Protein AF-A0A7Y3KXL2-F1 (afdb_monomer_lite)

Structure (mmCIF, N/CA/C/O backbone):
data_AF-A0A7Y3KXL2-F1
#
_entry.id   AF-A0A7Y3KXL2-F1
#
loop_
_atom_site.group_PDB
_atom_site.id
_atom_site.type_symbol
_atom_site.label_atom_id
_atom_site.label_alt_id
_atom_site.label_comp_id
_atom_site.label_asym_id
_atom_site.label_entity_id
_atom_site.label_seq_id
_atom_site.pdbx_PDB_ins_code
_atom_site.Cartn_x
_atom_site.Cartn_y
_atom_site.Cartn_z
_atom_site.occupancy
_atom_site.B_iso_or_equiv
_atom_site.auth_seq_id
_atom_site.auth_comp_id
_atom_site.auth_asym_id
_atom_site.auth_atom_id
_atom_site.pdbx_PDB_model_num
ATOM 1 N N . MET A 1 1 ? -47.272 38.836 -12.367 1.00 42.97 1 MET A N 1
ATOM 2 C CA . MET A 1 1 ? -46.561 37.916 -13.285 1.00 42.97 1 MET A CA 1
ATOM 3 C C . MET A 1 1 ? -45.095 37.948 -12.868 1.00 42.97 1 MET A C 1
ATOM 5 O O . MET A 1 1 ? -44.573 39.043 -12.809 1.00 42.97 1 MET A O 1
ATOM 9 N N . SER A 1 2 ? -44.386 36.909 -12.439 1.00 51.69 2 SER A N 1
ATOM 10 C CA . SER A 1 2 ? -44.614 35.469 -12.278 1.00 51.69 2 SER A CA 1
ATOM 11 C C . SER A 1 2 ? -43.638 34.997 -11.189 1.00 51.69 2 SER A C 1
ATOM 13 O O . SER A 1 2 ? -42.451 35.307 -11.236 1.00 51.69 2 SER A O 1
ATOM 15 N N . ARG A 1 3 ? -44.169 34.296 -10.185 1.00 47.59 3 ARG A N 1
ATOM 16 C CA . ARG A 1 3 ? -43.458 33.750 -9.025 1.00 47.59 3 ARG A CA 1
ATOM 17 C C . ARG A 1 3 ? -42.605 32.568 -9.506 1.00 47.59 3 ARG A C 1
ATOM 19 O O . ARG A 1 3 ? -43.159 31.627 -10.061 1.00 47.59 3 ARG A O 1
ATOM 26 N N . VAL A 1 4 ? -41.283 32.639 -9.352 1.00 62.88 4 VAL A N 1
ATOM 27 C CA . VAL A 1 4 ? -40.374 31.537 -9.705 1.00 62.88 4 VAL A CA 1
ATOM 28 C C . VAL A 1 4 ? -40.428 30.510 -8.576 1.00 62.88 4 VAL A C 1
ATOM 30 O O . VAL A 1 4 ? -39.970 30.771 -7.465 1.00 62.88 4 VAL A O 1
ATOM 33 N N . GLU A 1 5 ? -41.068 29.375 -8.843 1.00 55.69 5 GLU A N 1
ATOM 34 C CA . GLU A 1 5 ? -41.172 28.256 -7.911 1.00 55.69 5 GLU A CA 1
ATOM 35 C C . GLU A 1 5 ? -39.845 27.494 -7.847 1.00 55.69 5 GLU A C 1
ATOM 37 O O . GLU A 1 5 ? -39.374 26.933 -8.836 1.00 55.69 5 GLU A O 1
ATOM 42 N N . PHE A 1 6 ? -39.249 27.455 -6.655 1.00 54.66 6 PHE A N 1
ATOM 43 C CA . PHE A 1 6 ? -38.185 26.518 -6.319 1.00 54.66 6 PHE A CA 1
ATOM 44 C C . PHE A 1 6 ? -38.754 25.095 -6.351 1.00 54.66 6 PHE A C 1
ATOM 46 O O . PHE A 1 6 ? -39.390 24.643 -5.396 1.00 54.66 6 PHE A O 1
ATOM 53 N N . THR A 1 7 ? -38.512 24.364 -7.436 1.00 59.19 7 THR A N 1
ATOM 54 C CA . THR A 1 7 ? -38.794 22.930 -7.492 1.00 59.19 7 THR A CA 1
ATOM 55 C C . THR A 1 7 ? -37.885 22.209 -6.504 1.00 59.19 7 THR A C 1
ATOM 57 O O . THR A 1 7 ? -36.676 22.080 -6.702 1.00 59.19 7 THR A O 1
ATOM 60 N N . SER A 1 8 ? -38.483 21.757 -5.406 1.00 56.06 8 SER A N 1
ATOM 61 C CA . SER A 1 8 ? -37.817 20.977 -4.377 1.00 56.06 8 SER A CA 1
ATOM 62 C C . SER A 1 8 ? -37.360 19.632 -4.938 1.00 56.06 8 SER A C 1
ATOM 64 O O . SER A 1 8 ? -38.193 18.788 -5.271 1.00 56.06 8 SER A O 1
ATOM 66 N N . VAL A 1 9 ? -36.051 19.389 -4.954 1.00 59.53 9 VAL A N 1
ATOM 67 C CA . VAL A 1 9 ? -35.468 18.046 -5.097 1.00 59.53 9 VAL A CA 1
ATOM 68 C C . VAL A 1 9 ? -35.680 17.303 -3.775 1.00 59.53 9 VAL A C 1
ATOM 70 O O . VAL A 1 9 ? -34.797 17.158 -2.933 1.00 59.53 9 VAL A O 1
ATOM 73 N N . ARG A 1 10 ? -36.930 16.908 -3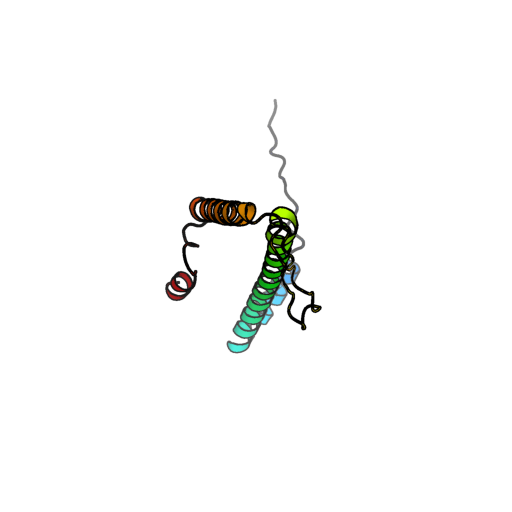.533 1.00 66.19 10 ARG A N 1
ATOM 74 C CA . ARG A 1 10 ? -37.322 16.044 -2.423 1.00 66.19 10 ARG A CA 1
ATOM 75 C C . ARG A 1 10 ? -37.528 14.644 -2.965 1.00 66.19 10 ARG A C 1
ATOM 77 O O . ARG A 1 10 ? -38.493 14.389 -3.673 1.00 66.19 10 ARG A O 1
ATOM 84 N N . GLY A 1 11 ? -36.669 13.729 -2.536 1.00 61.94 11 GLY A N 1
ATOM 85 C CA . GLY A 1 11 ? -37.024 12.318 -2.505 1.00 61.94 11 GLY A CA 1
ATOM 86 C C . GLY A 1 11 ? -35.892 11.400 -2.900 1.00 61.94 11 GLY A C 1
ATOM 87 O O . GLY A 1 11 ? -35.911 10.899 -4.007 1.00 61.94 11 GLY A O 1
ATOM 88 N N . TRP A 1 12 ? -34.956 11.119 -1.987 1.00 56.16 12 TRP A N 1
ATOM 89 C CA . TRP A 1 12 ? -34.102 9.927 -2.116 1.00 56.16 12 TRP A CA 1
ATOM 90 C C . TRP A 1 12 ? -33.513 9.412 -0.787 1.00 56.16 12 TRP A C 1
ATOM 92 O O . TRP A 1 12 ? -32.413 8.879 -0.751 1.00 56.16 12 TRP A O 1
ATOM 102 N N . SER A 1 13 ? -34.219 9.546 0.345 1.00 58.91 13 SER A N 1
ATOM 103 C CA . SER A 1 13 ? -33.684 9.070 1.642 1.00 58.91 13 SER A CA 1
ATOM 104 C C . SER A 1 13 ? -34.689 8.373 2.565 1.00 58.91 13 SER A C 1
ATOM 106 O O . SER A 1 13 ? -34.427 8.178 3.749 1.00 58.91 13 SER A O 1
ATOM 108 N N . ALA A 1 14 ? -35.839 7.929 2.048 1.00 56.72 14 ALA A N 1
ATOM 109 C CA . ALA A 1 14 ? -36.869 7.302 2.885 1.00 56.72 14 ALA A CA 1
ATOM 110 C C . ALA A 1 14 ? -36.696 5.780 3.098 1.00 56.72 14 ALA A C 1
ATOM 112 O O . ALA A 1 14 ? -37.421 5.196 3.906 1.00 56.72 14 ALA A O 1
ATOM 113 N N . ARG A 1 15 ? -35.751 5.112 2.414 1.00 56.81 15 ARG A N 1
ATOM 114 C CA . ARG A 1 15 ? -35.603 3.640 2.485 1.00 56.81 15 ARG A CA 1
ATOM 115 C C . ARG A 1 15 ? -34.516 3.157 3.459 1.00 56.81 15 ARG A C 1
ATOM 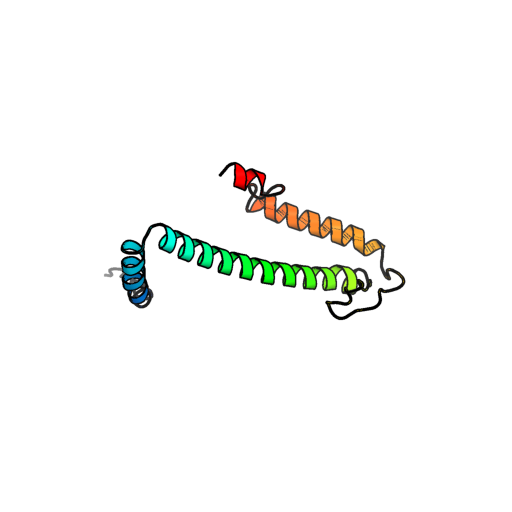117 O O . ARG A 1 15 ? -34.618 2.048 3.970 1.00 56.81 15 ARG A O 1
ATOM 124 N N . THR A 1 16 ? -33.536 3.991 3.799 1.00 58.12 16 THR A N 1
ATOM 125 C CA . THR A 1 16 ? -32.391 3.614 4.654 1.00 58.12 16 THR A CA 1
ATOM 126 C C . THR A 1 16 ? -32.675 3.680 6.161 1.00 58.12 16 THR A C 1
ATOM 128 O O . THR A 1 16 ? -32.013 3.004 6.945 1.00 58.12 16 THR A O 1
ATOM 131 N N . ARG A 1 17 ? -33.718 4.403 6.596 1.00 55.44 17 ARG A N 1
ATOM 132 C CA . ARG A 1 17 ? -34.000 4.625 8.030 1.00 55.44 17 ARG A CA 1
ATOM 133 C C . ARG A 1 17 ? -34.600 3.435 8.793 1.00 55.44 17 ARG A C 1
ATOM 135 O O . ARG A 1 17 ? -34.598 3.457 10.019 1.00 55.44 17 ARG A O 1
ATOM 142 N N . ARG A 1 18 ? -35.112 2.385 8.132 1.00 51.81 18 ARG A N 1
ATOM 143 C CA . ARG A 1 18 ? -35.790 1.272 8.844 1.00 51.81 18 ARG A CA 1
ATOM 144 C C . ARG A 1 18 ? -34.830 0.236 9.435 1.00 51.81 18 ARG A C 1
ATOM 146 O O . ARG A 1 18 ? -35.149 -0.367 10.454 1.00 51.81 18 ARG A O 1
ATOM 153 N N . ILE A 1 19 ? -33.651 0.066 8.840 1.00 54.81 19 ILE A N 1
ATOM 154 C CA . ILE A 1 19 ? -32.633 -0.880 9.328 1.00 54.81 19 ILE A CA 1
ATOM 155 C C . ILE A 1 19 ? -31.856 -0.270 10.508 1.00 54.81 19 ILE A C 1
ATOM 157 O O . ILE A 1 19 ? -31.589 -0.949 11.500 1.00 54.81 19 ILE A O 1
ATOM 161 N N . GLN A 1 20 ? -31.596 1.041 10.463 1.00 56.75 20 GLN A N 1
ATOM 162 C CA . GLN A 1 20 ? -30.821 1.751 11.487 1.00 56.75 20 GLN A CA 1
ATOM 163 C C . GLN A 1 20 ? -31.502 1.775 12.870 1.00 56.75 20 GLN A C 1
ATOM 165 O O . GLN A 1 20 ? -30.827 1.679 13.892 1.00 56.75 20 GLN A O 1
ATOM 170 N N . VAL A 1 21 ? -32.838 1.835 12.931 1.00 55.03 21 VAL A N 1
ATOM 171 C CA . VAL A 1 21 ? -33.573 1.998 14.205 1.00 55.03 21 VAL A CA 1
ATOM 172 C C . VAL A 1 21 ? -33.744 0.679 14.982 1.00 55.03 21 VAL A C 1
ATOM 174 O O . VAL A 1 21 ? -33.953 0.709 16.198 1.00 55.03 21 VAL A O 1
ATOM 177 N N . ARG A 1 22 ? -33.622 -0.484 14.319 1.00 54.19 22 ARG A N 1
ATOM 178 C CA . ARG A 1 22 ? -33.582 -1.789 15.006 1.00 54.19 22 ARG A CA 1
ATOM 179 C C . ARG A 1 22 ? -32.180 -2.092 15.533 1.00 54.19 22 ARG A C 1
ATOM 181 O O . ARG A 1 22 ? -32.062 -2.394 16.712 1.00 54.19 22 ARG A O 1
ATOM 188 N N . LEU A 1 23 ? -31.127 -1.921 14.733 1.00 57.66 23 LEU A N 1
ATOM 189 C CA . LEU A 1 23 ? -29.748 -2.212 15.162 1.00 57.66 23 LEU A CA 1
ATOM 190 C C . LEU A 1 23 ? -29.266 -1.317 16.318 1.00 57.66 23 LEU A C 1
ATOM 192 O O . LEU A 1 23 ? -28.636 -1.813 17.249 1.00 57.66 23 LEU A O 1
ATOM 196 N N . GLY A 1 24 ? -29.632 -0.028 16.322 1.00 55.19 24 GLY A N 1
ATOM 197 C CA . GLY A 1 24 ? -29.252 0.896 17.398 1.00 55.19 24 GLY A CA 1
ATOM 198 C C . GLY A 1 24 ? -29.808 0.517 18.778 1.00 55.19 24 GLY A C 1
ATOM 199 O O . GLY A 1 24 ? -29.130 0.715 19.782 1.00 55.19 24 GLY A O 1
ATOM 200 N N . ARG A 1 25 ? -31.002 -0.096 18.833 1.00 54.22 25 ARG A N 1
ATOM 201 C CA . ARG A 1 25 ? -31.623 -0.546 20.093 1.00 54.22 25 ARG A CA 1
ATOM 202 C C . ARG A 1 25 ? -31.005 -1.833 20.646 1.00 54.22 25 ARG A C 1
ATOM 204 O O . ARG A 1 25 ? -30.879 -1.954 21.859 1.00 54.22 25 ARG A O 1
ATOM 211 N N . TRP A 1 26 ? -30.574 -2.753 19.780 1.00 53.78 26 TRP A N 1
ATOM 212 C CA . TRP A 1 26 ? -29.864 -3.970 20.203 1.00 53.78 26 TRP A CA 1
ATOM 213 C C . TRP A 1 26 ? -28.459 -3.666 20.727 1.00 53.78 26 TRP A C 1
ATOM 215 O O . TRP A 1 26 ? -28.014 -4.299 21.680 1.00 53.78 26 TRP A O 1
ATOM 225 N N . LEU A 1 27 ? -27.786 -2.656 20.168 1.00 54.84 27 LEU A N 1
ATOM 226 C CA . LEU A 1 27 ? -26.489 -2.216 20.675 1.00 54.84 27 LEU A CA 1
ATOM 227 C C . LEU A 1 27 ? -26.611 -1.596 22.068 1.00 54.84 27 LEU A C 1
ATOM 229 O O . LEU A 1 27 ? -25.786 -1.904 22.914 1.00 54.84 27 LEU A O 1
ATOM 233 N N . THR A 1 28 ? -27.630 -0.784 22.366 1.00 56.94 28 THR A N 1
ATOM 234 C CA . THR A 1 28 ? -27.750 -0.121 23.682 1.00 56.94 28 THR A CA 1
ATOM 235 C C . THR A 1 28 ? -27.949 -1.073 24.863 1.00 56.94 28 THR A C 1
ATOM 237 O O . THR A 1 28 ? -27.462 -0.759 25.947 1.00 56.94 28 THR A O 1
ATOM 240 N N . THR A 1 29 ? -28.594 -2.224 24.652 1.00 58.03 29 THR A N 1
ATOM 241 C CA . THR A 1 29 ? -28.880 -3.229 25.696 1.00 58.03 29 THR A CA 1
ATOM 242 C C . THR A 1 29 ? -27.748 -4.248 25.873 1.00 58.03 29 THR A C 1
ATOM 244 O O . THR A 1 29 ? -27.716 -4.970 26.865 1.00 58.03 29 THR A O 1
ATOM 247 N N . ALA A 1 30 ? -26.810 -4.307 24.928 1.00 57.94 30 ALA A N 1
ATOM 248 C CA . ALA A 1 30 ? -25.688 -5.231 24.963 1.00 57.94 30 ALA A CA 1
ATOM 249 C C . ALA A 1 30 ? -24.635 -4.788 25.997 1.00 57.94 30 ALA A C 1
ATOM 251 O O . ALA A 1 30 ? -24.336 -3.593 26.130 1.00 57.94 30 ALA A O 1
ATOM 252 N N . THR A 1 31 ? -24.064 -5.752 26.724 1.00 71.75 31 THR A N 1
ATOM 253 C CA . THR A 1 31 ? -22.966 -5.525 27.675 1.00 71.75 31 THR A CA 1
ATOM 254 C C . THR A 1 31 ? -21.794 -4.824 26.985 1.00 71.75 31 THR A C 1
ATOM 256 O O . THR A 1 31 ? -21.595 -4.961 25.777 1.00 71.75 31 THR A O 1
ATOM 259 N N . TYR A 1 32 ? -21.015 -4.050 27.750 1.00 73.50 32 TYR A N 1
ATOM 260 C CA . TYR A 1 32 ? -19.898 -3.236 27.248 1.00 73.50 32 TYR A CA 1
ATOM 261 C C . TYR A 1 32 ? -19.025 -4.004 26.24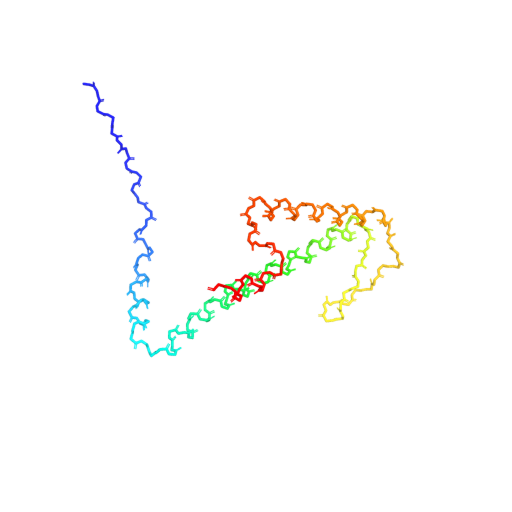0 1.00 73.50 32 TYR A C 1
ATOM 263 O O . TYR A 1 32 ? -18.807 -3.538 25.126 1.00 73.50 32 TYR A O 1
ATOM 271 N N . THR A 1 33 ? -18.656 -5.243 26.569 1.00 78.62 33 THR A N 1
ATOM 272 C CA . THR A 1 33 ? -17.856 -6.147 25.728 1.00 78.62 33 THR A CA 1
ATOM 273 C C . THR A 1 33 ? -18.464 -6.417 24.349 1.00 78.62 33 THR A C 1
ATOM 275 O O . THR A 1 33 ? -17.754 -6.433 23.347 1.00 78.62 33 THR A O 1
ATOM 278 N N . GLN A 1 34 ? -19.781 -6.596 24.265 1.00 81.31 34 GLN A N 1
ATOM 279 C CA . GLN A 1 34 ? -20.462 -6.962 23.025 1.00 81.31 34 GLN A CA 1
ATOM 280 C C . GLN A 1 34 ? -20.538 -5.777 22.045 1.00 81.31 34 GLN A C 1
ATOM 282 O O . GLN A 1 34 ? -20.444 -5.974 20.835 1.00 81.31 34 GLN A O 1
ATOM 287 N N . LYS A 1 35 ? -20.615 -4.536 22.551 1.00 79.94 35 LYS A N 1
ATOM 288 C CA . LYS A 1 35 ? -20.521 -3.316 21.725 1.00 79.94 35 LYS A CA 1
ATOM 289 C C . LYS A 1 35 ? -19.146 -3.187 21.064 1.00 79.94 35 LYS A C 1
ATOM 291 O O . LYS A 1 35 ? -19.071 -2.976 19.855 1.00 79.94 35 LYS A O 1
ATOM 296 N N . TRP A 1 36 ? -18.075 -3.353 21.843 1.00 87.44 36 TRP A N 1
ATOM 297 C CA . TRP A 1 36 ? -16.699 -3.272 21.337 1.00 87.44 36 TRP A CA 1
ATOM 298 C C . TRP A 1 36 ? -16.371 -4.401 20.365 1.00 87.44 36 TRP A C 1
ATOM 300 O O . TRP A 1 36 ? -15.714 -4.159 19.356 1.00 87.44 36 TRP A O 1
ATOM 310 N N . LEU A 1 37 ? -16.891 -5.607 20.610 1.00 88.56 37 LEU A N 1
ATOM 311 C CA . LEU A 1 37 ? -16.708 -6.745 19.712 1.00 88.56 37 LEU A CA 1
ATOM 312 C C . LEU A 1 37 ? -17.345 -6.503 18.337 1.00 88.56 37 LEU A C 1
ATOM 314 O O . LEU A 1 37 ? -16.717 -6.764 17.311 1.00 88.56 37 LEU A O 1
ATOM 318 N N . VAL A 1 38 ? -18.563 -5.956 18.296 1.00 88.00 38 VAL A N 1
ATOM 319 C CA . VAL A 1 38 ? -19.226 -5.621 17.026 1.00 88.00 38 VAL A CA 1
ATOM 320 C C . VAL A 1 38 ? -18.475 -4.504 16.300 1.00 88.00 38 VAL A C 1
ATOM 322 O O . VAL A 1 38 ? -18.235 -4.618 15.100 1.00 88.00 38 VAL A O 1
ATOM 325 N N . LEU A 1 39 ? -18.056 -3.456 17.016 1.00 88.44 39 LEU A N 1
ATOM 326 C CA . LEU A 1 39 ? -17.323 -2.339 16.420 1.00 88.44 39 LEU A CA 1
ATOM 327 C C . LEU A 1 39 ? -15.970 -2.786 15.845 1.00 88.44 39 LEU A C 1
ATOM 329 O O . LEU A 1 39 ? -15.675 -2.496 14.688 1.00 88.44 39 LEU A O 1
ATOM 333 N N . GLY A 1 40 ? -15.191 -3.551 16.613 1.00 91.62 40 GLY A N 1
ATOM 334 C CA . GLY A 1 40 ? -13.915 -4.106 16.162 1.00 91.62 40 GLY A CA 1
ATOM 335 C C . GLY A 1 40 ? -14.075 -5.036 14.959 1.00 91.62 40 GLY A C 1
ATOM 336 O O . GLY A 1 40 ? -13.298 -4.947 14.013 1.00 91.62 40 GLY A O 1
ATOM 337 N N . SER A 1 41 ? -15.130 -5.859 14.937 1.00 93.31 41 SER A N 1
ATOM 338 C CA . SER A 1 41 ? -15.424 -6.731 13.790 1.00 93.31 41 SER A CA 1
ATOM 339 C C . SER A 1 41 ? -15.702 -5.927 12.517 1.00 93.31 41 SER A C 1
ATOM 341 O O . SER A 1 41 ? -15.178 -6.251 11.454 1.00 93.31 41 SER A O 1
ATOM 343 N N . VAL A 1 42 ? -16.492 -4.853 12.615 1.00 94.12 42 VAL A N 1
ATOM 344 C CA . VAL A 1 42 ? -16.795 -3.984 11.466 1.00 94.12 42 VAL A CA 1
ATOM 345 C C . VAL A 1 42 ? -15.535 -3.282 10.961 1.00 94.12 42 VAL A C 1
ATOM 347 O O . VAL A 1 42 ? -15.280 -3.292 9.757 1.00 94.12 42 VAL A O 1
ATOM 350 N N . ILE A 1 43 ? -14.727 -2.719 11.864 1.00 94.56 43 ILE A N 1
ATOM 351 C CA . ILE A 1 43 ? -13.463 -2.058 11.507 1.00 94.56 43 ILE A CA 1
ATOM 352 C C . ILE A 1 43 ? -12.518 -3.055 10.827 1.00 94.56 43 ILE A C 1
ATOM 354 O O . ILE A 1 43 ? -11.973 -2.751 9.768 1.00 94.56 43 ILE A O 1
ATOM 358 N N . GLY A 1 44 ? -12.378 -4.261 11.386 1.00 95.56 44 GLY A N 1
ATOM 359 C CA . GLY A 1 44 ? -11.534 -5.317 10.831 1.00 95.56 44 GLY A CA 1
ATOM 360 C C . GLY A 1 44 ? -11.960 -5.748 9.428 1.00 95.56 44 GLY A C 1
ATOM 361 O O . GLY A 1 44 ? -11.107 -5.903 8.558 1.00 95.56 44 GLY A O 1
ATOM 362 N N . ILE A 1 45 ? -13.265 -5.876 9.167 1.00 96.62 45 ILE A N 1
ATOM 363 C CA . ILE A 1 45 ? -13.773 -6.206 7.826 1.00 96.62 45 ILE A CA 1
ATOM 364 C C . ILE A 1 45 ? -13.414 -5.105 6.822 1.00 96.62 45 ILE A C 1
ATOM 366 O O . ILE A 1 45 ? -12.925 -5.406 5.734 1.00 96.62 45 ILE A O 1
ATOM 370 N N . ILE A 1 46 ? -13.628 -3.836 7.176 1.00 96.62 46 ILE A N 1
ATOM 371 C CA . ILE A 1 46 ? -13.339 -2.709 6.278 1.00 96.62 46 ILE A CA 1
ATOM 372 C C . ILE A 1 46 ? -11.832 -2.607 6.011 1.00 96.62 46 ILE A C 1
ATOM 374 O O . ILE A 1 46 ? -11.421 -2.506 4.854 1.00 96.62 46 ILE A O 1
ATOM 378 N N . ALA A 1 47 ? -11.009 -2.689 7.059 1.00 95.44 47 ALA A N 1
ATOM 379 C CA . ALA A 1 47 ? -9.555 -2.656 6.941 1.00 95.44 47 ALA A CA 1
ATOM 380 C C . ALA A 1 47 ? -9.019 -3.846 6.128 1.00 95.44 47 ALA A C 1
ATOM 382 O O . ALA A 1 47 ? -8.169 -3.664 5.260 1.00 95.44 47 ALA A O 1
ATOM 383 N N . GLY A 1 48 ? -9.557 -5.049 6.350 1.00 96.44 48 GLY A N 1
ATOM 384 C CA . GLY A 1 48 ? -9.183 -6.253 5.610 1.00 96.44 48 GLY A CA 1
ATOM 385 C C . GLY A 1 48 ? -9.515 -6.158 4.121 1.00 96.44 48 GLY A C 1
ATOM 386 O O . GLY A 1 48 ? -8.671 -6.467 3.284 1.00 96.44 48 GLY A O 1
ATOM 387 N N . LEU A 1 49 ? -10.705 -5.661 3.769 1.00 97.62 49 LEU A N 1
ATOM 388 C CA . LEU A 1 49 ? -11.063 -5.413 2.368 1.00 97.62 49 LEU A CA 1
ATOM 389 C C . LEU A 1 49 ? -10.154 -4.356 1.729 1.00 97.62 49 LEU A C 1
ATOM 391 O O . LEU A 1 49 ? -9.705 -4.543 0.597 1.00 97.62 49 LEU A O 1
ATOM 395 N N . GLY A 1 50 ? -9.837 -3.284 2.461 1.00 96.50 50 GLY A N 1
ATOM 396 C CA . GLY A 1 50 ? -8.874 -2.276 2.018 1.00 96.50 50 GLY A CA 1
ATOM 397 C C . GLY A 1 50 ? -7.493 -2.874 1.743 1.00 96.50 50 GLY A C 1
ATOM 398 O O . GLY A 1 50 ? -6.906 -2.605 0.696 1.00 96.50 50 GLY A O 1
ATOM 399 N N . ALA A 1 51 ? -7.013 -3.747 2.629 1.00 95.44 51 ALA A N 1
ATOM 400 C CA . ALA A 1 51 ? -5.732 -4.428 2.471 1.00 95.44 51 ALA A CA 1
ATOM 401 C C . ALA A 1 51 ? -5.696 -5.337 1.230 1.00 95.44 51 ALA A C 1
ATOM 403 O O . ALA A 1 51 ? -4.702 -5.328 0.508 1.00 95.44 51 ALA A O 1
ATOM 404 N N . ILE A 1 52 ? -6.777 -6.072 0.939 1.00 96.19 52 ILE A N 1
ATOM 405 C CA . ILE A 1 52 ? -6.870 -6.928 -0.259 1.00 96.19 52 ILE A CA 1
ATOM 406 C C . ILE A 1 52 ? -6.781 -6.087 -1.535 1.00 96.19 52 ILE A C 1
ATOM 408 O O . ILE A 1 52 ? -5.989 -6.389 -2.426 1.00 96.19 52 ILE A O 1
ATOM 412 N N . VAL A 1 53 ? -7.568 -5.011 -1.621 1.00 96.88 53 VAL A N 1
ATOM 413 C CA . VAL A 1 53 ? -7.555 -4.120 -2.793 1.00 96.88 53 VAL A CA 1
ATOM 414 C C . VAL A 1 53 ? -6.180 -3.473 -2.966 1.00 96.88 53 VAL A C 1
ATOM 416 O O . VAL A 1 53 ? -5.669 -3.389 -4.085 1.00 96.88 53 VAL A O 1
ATOM 419 N N . PHE A 1 54 ? -5.560 -3.047 -1.865 1.00 93.25 54 PHE A N 1
ATOM 420 C CA . PHE A 1 54 ? -4.220 -2.471 -1.878 1.00 93.25 54 PHE A CA 1
ATOM 421 C C . PHE A 1 54 ? -3.176 -3.475 -2.377 1.00 93.25 54 PHE A C 1
ATOM 423 O O . PHE A 1 54 ? -2.390 -3.150 -3.266 1.00 93.25 54 PHE A O 1
ATOM 430 N N . TYR A 1 55 ? -3.216 -4.710 -1.876 1.00 93.88 55 TYR A N 1
ATOM 431 C CA . TYR A 1 55 ? -2.321 -5.780 -2.307 1.00 93.88 55 TYR A CA 1
ATOM 432 C C . TYR A 1 55 ? -2.464 -6.089 -3.805 1.00 93.88 55 TYR A C 1
ATOM 434 O O . TYR A 1 55 ? -1.464 -6.127 -4.522 1.00 93.88 55 TYR A O 1
ATOM 442 N N . GLU A 1 56 ? -3.690 -6.229 -4.314 1.00 93.88 56 GLU A N 1
ATOM 443 C CA . GLU A 1 56 ? -3.907 -6.465 -5.749 1.00 93.88 56 GLU A CA 1
ATOM 444 C C . GLU A 1 56 ? -3.431 -5.287 -6.607 1.00 93.88 56 GLU A C 1
ATOM 446 O O . GLU A 1 56 ? -2.822 -5.478 -7.661 1.00 93.88 56 GLU A O 1
ATOM 451 N N . THR A 1 57 ? -3.631 -4.056 -6.134 1.00 93.06 57 THR A N 1
ATOM 452 C CA . THR A 1 57 ? -3.132 -2.859 -6.823 1.00 93.06 57 THR A CA 1
ATOM 453 C C . THR A 1 57 ? -1.607 -2.856 -6.892 1.00 93.06 57 THR A C 1
ATOM 455 O O . THR A 1 57 ? -1.050 -2.582 -7.957 1.00 93.06 57 THR A O 1
ATOM 458 N N . LEU A 1 58 ? -0.922 -3.219 -5.800 1.00 91.19 58 LEU A N 1
ATOM 459 C CA . LEU A 1 58 ? 0.534 -3.376 -5.790 1.00 91.19 58 LEU A CA 1
ATOM 460 C C . LEU A 1 58 ? 0.980 -4.447 -6.782 1.00 91.19 58 LEU A C 1
ATOM 462 O O . LEU A 1 58 ? 1.892 -4.206 -7.569 1.00 91.19 58 LEU A O 1
ATOM 466 N N . ARG A 1 59 ? 0.306 -5.598 -6.808 1.00 89.94 59 ARG A N 1
ATOM 467 C CA . ARG A 1 59 ? 0.623 -6.696 -7.726 1.00 89.94 59 ARG A CA 1
ATOM 468 C C . ARG A 1 59 ? 0.503 -6.273 -9.192 1.00 89.94 59 ARG A C 1
ATOM 470 O O . ARG A 1 59 ? 1.400 -6.551 -9.993 1.00 89.94 59 ARG A O 1
ATOM 477 N N . ILE A 1 60 ? -0.571 -5.564 -9.543 1.00 88.94 60 ILE A N 1
ATOM 478 C CA . ILE A 1 60 ? -0.780 -5.020 -10.893 1.00 88.94 60 ILE A CA 1
ATOM 479 C C . ILE A 1 60 ? 0.278 -3.961 -11.214 1.00 88.94 60 ILE A C 1
ATOM 481 O O . ILE A 1 60 ? 0.861 -3.990 -12.299 1.00 88.94 60 ILE A O 1
ATOM 485 N N . ALA A 1 61 ? 0.570 -3.059 -10.276 1.00 88.56 61 ALA A N 1
ATOM 486 C CA . ALA A 1 61 ? 1.602 -2.045 -10.441 1.00 88.56 61 ALA A CA 1
ATOM 487 C C . AL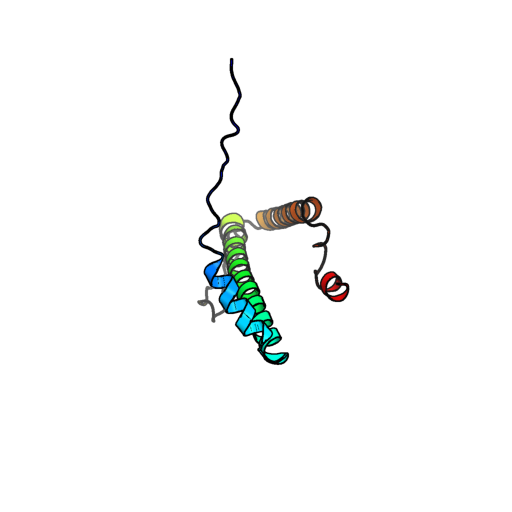A A 1 61 ? 2.969 -2.690 -10.709 1.00 88.56 61 ALA A C 1
ATOM 489 O O . ALA A 1 61 ? 3.620 -2.352 -11.694 1.00 88.56 61 ALA A O 1
ATOM 490 N N . THR A 1 62 ? 3.379 -3.678 -9.910 1.00 86.56 62 THR A N 1
ATOM 491 C CA . THR A 1 62 ? 4.631 -4.418 -10.113 1.00 86.56 62 THR A CA 1
ATOM 492 C C . THR A 1 62 ? 4.677 -5.073 -11.491 1.00 86.56 62 THR A C 1
ATOM 494 O O . THR A 1 62 ? 5.695 -4.975 -12.175 1.00 86.56 62 THR A O 1
ATOM 497 N N . TYR A 1 63 ? 3.583 -5.686 -11.945 1.00 85.25 63 TYR A N 1
ATOM 498 C CA . TYR A 1 63 ? 3.509 -6.263 -13.287 1.00 85.25 63 TYR A CA 1
ATOM 499 C C . TYR A 1 63 ? 3.690 -5.203 -14.387 1.00 85.25 63 TYR A C 1
ATOM 501 O O . TYR A 1 63 ? 4.524 -5.362 -15.279 1.00 85.25 63 TYR A O 1
ATOM 509 N N . VAL A 1 64 ? 2.952 -4.095 -14.321 1.00 85.00 64 VAL A N 1
ATOM 510 C CA . VAL A 1 64 ? 3.032 -3.024 -15.327 1.00 85.00 64 VAL A CA 1
ATOM 511 C C . VAL A 1 64 ? 4.430 -2.399 -15.339 1.00 85.00 64 VAL A C 1
ATOM 513 O O . VAL A 1 64 ? 5.055 -2.258 -16.390 1.00 85.00 64 VAL A O 1
ATOM 516 N N . PHE A 1 65 ? 4.964 -2.070 -14.171 1.00 85.62 65 PHE A N 1
ATOM 517 C CA . PHE A 1 65 ? 6.239 -1.379 -14.050 1.00 85.62 65 PHE A CA 1
ATOM 518 C C . PHE A 1 65 ? 7.443 -2.279 -14.341 1.00 85.62 65 PHE A C 1
ATOM 520 O O . PHE A 1 65 ? 8.304 -1.920 -15.144 1.00 85.62 65 PHE A O 1
ATOM 527 N N . LEU A 1 66 ? 7.525 -3.462 -13.735 1.00 81.56 66 LEU A N 1
ATOM 528 C CA . LEU A 1 66 ? 8.702 -4.317 -13.896 1.00 81.56 66 LEU A CA 1
ATOM 529 C C . LEU A 1 66 ? 8.592 -5.196 -15.138 1.00 81.56 66 LEU A C 1
ATOM 531 O O . LEU A 1 66 ? 9.550 -5.268 -15.906 1.00 81.56 66 LEU A O 1
ATOM 535 N N . GLN A 1 67 ? 7.441 -5.828 -15.375 1.00 80.00 6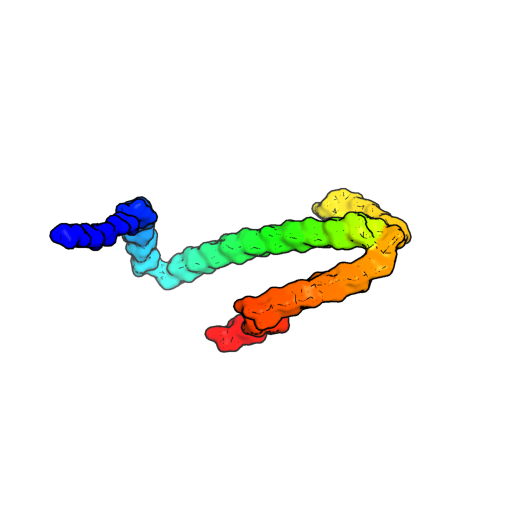7 GLN A N 1
ATOM 536 C CA . GLN A 1 67 ? 7.309 -6.789 -16.468 1.00 80.00 67 GLN A CA 1
ATOM 537 C C . GLN A 1 67 ? 7.042 -6.113 -17.818 1.00 80.00 67 GLN A C 1
ATOM 539 O O . GLN A 1 67 ? 7.670 -6.496 -18.805 1.00 80.00 67 GLN A O 1
ATOM 544 N N . VAL A 1 68 ? 6.159 -5.108 -17.887 1.00 77.62 68 VAL A N 1
ATOM 545 C CA . VAL A 1 68 ? 5.838 -4.430 -19.161 1.00 77.62 68 VAL A CA 1
ATOM 546 C C . VAL A 1 68 ? 6.871 -3.354 -19.505 1.00 77.62 68 VAL A C 1
ATOM 548 O O . VAL A 1 68 ? 7.394 -3.343 -20.619 1.00 77.62 68 VAL A O 1
ATOM 551 N N . LEU A 1 69 ? 7.196 -2.462 -18.565 1.00 74.19 69 LEU A N 1
ATOM 552 C CA . LEU A 1 69 ? 8.129 -1.356 -18.819 1.00 74.19 69 LEU A CA 1
ATOM 553 C C . LEU A 1 69 ? 9.606 -1.763 -18.660 1.00 74.19 69 LEU A C 1
ATOM 555 O O . LEU A 1 69 ? 10.417 -1.460 -19.539 1.00 74.19 69 LEU A O 1
ATOM 559 N N . GLY A 1 70 ? 9.959 -2.463 -17.577 1.00 73.38 70 GLY A N 1
ATOM 560 C CA . GLY A 1 70 ? 11.333 -2.920 -17.305 1.00 73.38 70 GLY A CA 1
ATOM 561 C C . GLY A 1 70 ? 11.754 -4.190 -18.057 1.00 73.38 70 GLY A C 1
ATOM 562 O O . GLY A 1 70 ? 12.950 -4.474 -18.179 1.00 73.38 70 GLY A O 1
ATOM 563 N N . GLY A 1 71 ? 10.785 -4.950 -18.581 1.00 74.50 71 GLY A N 1
ATOM 564 C CA . GLY A 1 71 ? 11.019 -6.235 -19.240 1.00 74.50 71 GLY A CA 1
ATOM 565 C C . GLY A 1 71 ? 11.611 -7.302 -18.315 1.00 74.50 71 GLY A C 1
ATOM 566 O O . GLY A 1 71 ? 12.349 -8.164 -18.787 1.00 74.50 71 GLY A O 1
ATOM 567 N N . TYR A 1 72 ? 11.335 -7.222 -17.011 1.00 72.56 72 TYR A N 1
ATOM 568 C CA . TYR A 1 72 ? 11.839 -8.140 -15.993 1.00 72.56 72 TYR A CA 1
ATOM 569 C C . TYR A 1 72 ? 10.708 -8.960 -15.381 1.00 72.56 72 TYR A C 1
ATOM 571 O O . TYR A 1 72 ? 9.732 -8.418 -14.859 1.00 72.56 72 TYR A O 1
ATOM 579 N N . GLN A 1 73 ? 10.846 -10.282 -15.438 1.00 70.94 73 GLN A N 1
ATOM 580 C CA . GLN A 1 73 ? 9.926 -11.200 -14.781 1.00 70.94 73 GLN A CA 1
ATOM 581 C C . GLN A 1 73 ? 10.401 -11.460 -13.357 1.00 70.94 73 GLN A C 1
ATOM 583 O O . GLN A 1 73 ? 11.425 -12.108 -13.133 1.00 70.94 73 GLN A O 1
ATOM 588 N N . VAL A 1 74 ? 9.623 -10.953 -12.404 1.00 69.88 74 VAL A N 1
ATOM 589 C CA . VAL A 1 74 ? 9.854 -11.172 -10.978 1.00 69.88 74 VAL A CA 1
ATOM 590 C C . VAL A 1 74 ? 9.570 -12.645 -10.651 1.00 69.88 74 VAL A C 1
ATOM 592 O O . VAL A 1 74 ? 8.512 -13.148 -11.045 1.00 69.88 74 VAL A O 1
ATOM 595 N N . PRO A 1 75 ? 10.482 -13.348 -9.955 1.00 70.81 75 PRO A N 1
ATOM 596 C CA . PRO A 1 75 ? 10.204 -14.692 -9.472 1.00 70.81 75 PRO A CA 1
ATOM 597 C C . PRO A 1 75 ? 9.045 -14.647 -8.483 1.00 70.81 75 PRO A C 1
ATOM 599 O O . PRO A 1 75 ? 9.062 -13.868 -7.531 1.00 70.81 75 PRO A O 1
ATOM 602 N N . LEU A 1 76 ? 8.042 -15.488 -8.710 1.00 70.75 76 LEU A N 1
ATOM 603 C CA . LEU A 1 76 ? 6.951 -15.647 -7.756 1.00 70.75 76 LEU A CA 1
ATOM 604 C C . LEU A 1 76 ? 7.341 -16.705 -6.720 1.00 70.75 76 LEU A C 1
ATOM 606 O O . LEU A 1 76 ? 7.896 -17.740 -7.110 1.00 70.75 76 LEU A O 1
ATOM 610 N N . PRO A 1 77 ? 7.038 -16.485 -5.426 1.00 66.12 77 PRO A N 1
ATOM 611 C CA . PRO A 1 77 ? 7.179 -17.510 -4.403 1.00 66.12 77 PRO A CA 1
ATOM 612 C C . PRO A 1 77 ? 6.503 -18.809 -4.846 1.00 66.12 77 PRO A C 1
ATOM 614 O O . PRO A 1 77 ? 5.469 -18.792 -5.517 1.00 66.12 77 PRO A O 1
ATOM 617 N N . THR A 1 78 ? 7.043 -19.956 -4.437 1.00 61.12 78 THR A N 1
ATOM 618 C CA . THR A 1 78 ? 6.467 -21.266 -4.783 1.00 61.12 78 THR A CA 1
ATOM 619 C C . THR A 1 78 ? 4.993 -21.375 -4.369 1.00 61.12 78 THR A C 1
ATOM 621 O O . THR A 1 78 ? 4.197 -21.970 -5.088 1.00 61.12 78 THR A O 1
ATOM 624 N N . ALA A 1 79 ? 4.611 -20.727 -3.263 1.00 61.50 79 ALA A N 1
ATOM 625 C CA . ALA A 1 79 ? 3.232 -20.653 -2.777 1.00 61.50 79 ALA A CA 1
ATOM 626 C C . ALA A 1 79 ? 2.283 -19.801 -3.655 1.00 61.50 79 ALA A C 1
ATOM 628 O O . ALA A 1 79 ? 1.071 -19.929 -3.529 1.00 61.50 79 ALA A O 1
ATOM 629 N N . GLU A 1 80 ? 2.809 -18.970 -4.561 1.00 64.00 80 GLU A N 1
ATOM 630 C CA . GLU A 1 80 ? 2.054 -18.076 -5.459 1.00 64.00 80 GLU A CA 1
ATOM 631 C C . GLU A 1 80 ? 2.133 -18.516 -6.939 1.00 64.00 80 GLU A C 1
ATOM 633 O O . GLU A 1 80 ? 1.851 -17.739 -7.853 1.00 64.00 80 GLU A O 1
ATOM 638 N N . GLY A 1 81 ? 2.518 -19.773 -7.198 1.00 63.97 81 GLY A N 1
ATOM 639 C CA . GLY A 1 81 ? 2.533 -20.367 -8.542 1.00 63.97 81 GLY A CA 1
ATOM 640 C C . GLY A 1 81 ? 3.913 -20.511 -9.191 1.00 63.97 81 GLY A C 1
ATOM 641 O O . GLY A 1 81 ? 3.980 -20.902 -10.353 1.00 63.97 81 GLY A O 1
ATOM 642 N N . GLY A 1 82 ? 5.004 -20.227 -8.464 1.00 61.81 82 GLY A N 1
ATOM 643 C CA . GLY A 1 82 ? 6.358 -20.704 -8.789 1.00 61.81 82 GLY A CA 1
ATOM 644 C C . GLY A 1 82 ? 6.864 -20.352 -10.191 1.00 61.81 82 GLY A C 1
ATOM 645 O O . GLY A 1 82 ? 7.195 -21.239 -10.978 1.00 61.81 82 GLY A O 1
ATOM 646 N N . ARG A 1 83 ? 6.942 -19.058 -10.523 1.00 64.19 83 ARG A N 1
ATOM 647 C CA . ARG A 1 83 ? 7.497 -18.608 -11.812 1.00 64.19 83 ARG A CA 1
ATOM 648 C C . ARG A 1 83 ? 9.007 -18.406 -11.732 1.00 64.19 83 ARG A C 1
ATOM 650 O O . ARG A 1 83 ? 9.502 -17.761 -10.811 1.00 64.19 83 ARG A O 1
ATOM 657 N N . VAL A 1 84 ? 9.716 -18.922 -12.736 1.00 62.06 84 VAL A N 1
ATOM 658 C CA . VAL A 1 84 ? 11.171 -18.773 -12.885 1.00 62.06 84 VAL A CA 1
ATOM 659 C C . VAL A 1 84 ? 11.503 -17.325 -13.264 1.00 62.06 84 VAL A C 1
ATOM 661 O O . VAL A 1 84 ? 10.860 -16.755 -14.146 1.00 62.06 84 VAL A O 1
ATOM 664 N N . ALA A 1 85 ? 12.489 -16.725 -12.588 1.00 63.28 85 ALA A N 1
ATOM 665 C CA . ALA A 1 85 ? 12.931 -15.354 -12.850 1.00 63.28 85 ALA A CA 1
ATOM 666 C C . ALA A 1 85 ? 13.509 -15.193 -14.265 1.00 63.28 85 ALA A C 1
ATOM 668 O O . ALA A 1 85 ? 14.156 -16.101 -14.792 1.00 63.28 85 ALA A O 1
ATOM 669 N N . SER A 1 86 ? 13.351 -14.006 -14.859 1.00 64.19 86 SER A N 1
ATOM 670 C CA . SER A 1 86 ? 14.094 -13.654 -16.076 1.00 64.19 86 SER A CA 1
ATOM 671 C C . SER A 1 86 ? 15.581 -13.463 -15.768 1.00 64.19 86 SER A C 1
ATOM 673 O O . SER A 1 86 ? 15.924 -12.755 -14.824 1.00 64.19 86 SER A O 1
ATOM 675 N N . ALA A 1 87 ? 16.460 -14.027 -16.601 1.00 61.81 87 ALA A N 1
ATOM 676 C CA . ALA A 1 87 ? 17.912 -13.999 -16.397 1.00 61.81 87 ALA A CA 1
ATOM 677 C C . ALA A 1 87 ? 18.552 -12.596 -16.480 1.00 61.81 87 ALA A C 1
ATOM 679 O O . ALA A 1 87 ? 19.663 -12.406 -15.995 1.00 61.81 87 ALA A O 1
ATOM 680 N N . SER A 1 88 ? 17.886 -11.613 -17.098 1.00 62.06 88 SER A N 1
ATOM 681 C CA . SER A 1 88 ? 18.368 -10.229 -17.172 1.00 62.06 88 SER A CA 1
ATOM 682 C C . SER A 1 88 ? 17.224 -9.244 -17.421 1.00 62.06 88 SER A C 1
ATOM 684 O O . SER A 1 88 ? 16.166 -9.620 -17.929 1.00 62.06 88 SER A O 1
ATOM 686 N N . PHE A 1 89 ? 17.443 -7.975 -17.075 1.00 66.06 89 PHE A N 1
ATOM 687 C CA . PHE A 1 89 ? 16.538 -6.875 -17.402 1.00 66.06 89 PHE A CA 1
ATOM 688 C C . PHE A 1 89 ? 16.687 -6.509 -18.880 1.00 66.06 89 PHE A C 1
ATOM 690 O O . PHE A 1 89 ? 17.775 -6.146 -19.324 1.00 66.06 89 PHE A O 1
ATOM 697 N N . ALA A 1 90 ? 15.591 -6.526 -19.641 1.00 71.88 90 ALA A N 1
ATOM 698 C CA . ALA A 1 90 ? 15.629 -6.088 -21.036 1.00 71.88 90 ALA A CA 1
ATOM 699 C C . ALA A 1 90 ? 15.857 -4.567 -21.168 1.00 71.88 90 ALA A C 1
ATOM 701 O O . ALA A 1 90 ? 16.392 -4.107 -22.177 1.00 71.88 90 ALA A O 1
ATOM 702 N N . ARG A 1 91 ? 15.432 -3.772 -20.171 1.00 78.12 91 ARG A N 1
ATOM 703 C CA . ARG A 1 91 ? 15.515 -2.298 -20.182 1.00 78.12 91 ARG A CA 1
ATOM 704 C C . ARG A 1 91 ? 15.884 -1.733 -18.800 1.00 78.12 91 ARG A C 1
ATOM 706 O O . ARG A 1 91 ? 15.046 -1.118 -18.143 1.00 78.12 91 ARG A O 1
ATOM 713 N N . PRO A 1 92 ? 17.136 -1.896 -18.341 1.00 77.75 92 PRO A N 1
ATOM 714 C CA . PRO A 1 92 ? 17.554 -1.464 -17.002 1.00 77.75 92 PRO A CA 1
ATOM 715 C C . PRO A 1 92 ? 17.437 0.054 -16.777 1.00 77.75 92 PRO A C 1
ATOM 717 O O . PRO A 1 92 ? 17.179 0.491 -15.660 1.00 77.75 92 PRO A O 1
ATOM 720 N N . TRP A 1 93 ? 17.539 0.866 -17.836 1.00 81.94 93 TRP A N 1
ATOM 721 C CA . TRP A 1 93 ? 17.365 2.324 -17.767 1.00 81.94 93 TRP A CA 1
ATOM 722 C C . TRP A 1 93 ? 15.930 2.763 -17.425 1.00 81.94 93 TRP A C 1
ATOM 724 O O . TRP A 1 93 ? 15.730 3.890 -16.976 1.00 81.94 93 TRP A O 1
ATOM 734 N N . ALA A 1 94 ? 14.927 1.897 -17.606 1.00 82.94 94 ALA A N 1
ATOM 735 C CA . ALA A 1 94 ? 13.536 2.222 -17.296 1.00 82.94 94 ALA A CA 1
ATOM 736 C C . ALA A 1 94 ? 13.263 2.223 -15.781 1.00 82.94 94 ALA A C 1
ATOM 738 O O . ALA A 1 94 ? 12.404 2.964 -15.312 1.00 82.94 94 ALA A O 1
ATOM 739 N N . ILE A 1 95 ? 14.019 1.442 -15.003 1.00 84.50 95 ILE A N 1
ATOM 740 C CA . ILE A 1 95 ? 13.843 1.300 -13.551 1.00 84.50 95 ILE A CA 1
ATOM 741 C C . ILE A 1 95 ? 13.984 2.632 -12.795 1.00 84.50 95 ILE A C 1
ATOM 743 O O . ILE A 1 95 ? 13.053 2.974 -12.063 1.00 84.50 95 ILE A O 1
ATOM 747 N N . PRO A 1 96 ? 15.066 3.422 -12.961 1.00 87.62 96 PRO A N 1
ATOM 748 C CA . PRO A 1 96 ? 15.180 4.704 -12.269 1.00 87.62 96 PRO A CA 1
ATOM 749 C C . PRO A 1 96 ? 14.077 5.688 -12.677 1.00 87.62 96 PRO A C 1
ATOM 751 O O . PRO A 1 96 ? 13.546 6.381 -11.818 1.00 87.62 96 PRO A O 1
ATOM 754 N N . LEU A 1 97 ? 13.664 5.713 -13.950 1.00 88.50 97 LEU A N 1
ATOM 755 C CA . LEU A 1 97 ? 12.574 6.587 -14.404 1.00 88.50 97 LEU A CA 1
ATOM 756 C C . LEU A 1 97 ? 11.239 6.230 -13.750 1.00 88.50 97 LEU A C 1
ATOM 758 O O . LEU A 1 97 ? 10.504 7.118 -13.325 1.00 88.50 97 LEU A O 1
ATOM 762 N N . ILE A 1 98 ? 10.938 4.939 -13.644 1.00 88.62 98 ILE A N 1
ATOM 763 C CA . ILE A 1 98 ? 9.719 4.460 -12.994 1.00 88.62 98 ILE A CA 1
ATOM 764 C C . ILE A 1 98 ? 9.758 4.752 -11.494 1.00 88.62 98 ILE A C 1
ATOM 766 O O . ILE A 1 98 ? 8.770 5.237 -10.951 1.00 88.62 98 ILE A O 1
ATOM 770 N N . ALA A 1 99 ? 10.885 4.490 -10.829 1.00 89.88 99 ALA A N 1
ATOM 771 C CA . ALA A 1 99 ? 11.033 4.740 -9.399 1.00 89.88 99 ALA A CA 1
ATOM 772 C C . ALA A 1 99 ? 10.904 6.236 -9.076 1.00 89.88 99 ALA A C 1
ATOM 774 O O . ALA A 1 99 ? 10.111 6.614 -8.215 1.00 89.88 99 ALA A O 1
ATOM 775 N N . CYS A 1 100 ? 11.616 7.097 -9.809 1.00 92.38 100 CYS A N 1
ATOM 776 C CA . CYS A 1 100 ? 11.526 8.546 -9.647 1.00 92.38 100 CYS A CA 1
ATOM 777 C C . CYS A 1 100 ? 10.134 9.075 -10.010 1.00 92.38 100 CYS A C 1
ATOM 779 O O . CYS A 1 100 ? 9.594 9.907 -9.285 1.00 92.38 100 CYS A O 1
ATOM 781 N N . GLY A 1 101 ? 9.532 8.581 -11.094 1.00 92.75 101 GLY A N 1
ATOM 782 C CA . GLY A 1 101 ? 8.183 8.966 -11.507 1.00 92.75 101 GLY A CA 1
ATOM 783 C C . GLY A 1 101 ? 7.120 8.561 -10.485 1.00 92.75 101 GLY A C 1
ATOM 784 O O . GLY A 1 101 ? 6.268 9.374 -10.134 1.00 92.75 101 GLY A O 1
ATOM 785 N N . GLY A 1 102 ? 7.202 7.339 -9.955 1.00 91.19 102 GLY A N 1
ATOM 786 C CA . GLY A 1 102 ? 6.320 6.844 -8.899 1.00 91.19 102 GLY A CA 1
ATOM 787 C C . GLY A 1 102 ? 6.482 7.626 -7.596 1.00 91.19 102 GLY A C 1
ATOM 788 O O . GLY A 1 102 ? 5.484 8.037 -7.007 1.00 91.19 102 GLY A O 1
ATOM 789 N N . ALA A 1 103 ? 7.723 7.905 -7.188 1.00 90.88 103 ALA A N 1
ATOM 790 C CA . ALA A 1 103 ? 8.012 8.724 -6.013 1.00 90.88 103 ALA A CA 1
ATOM 791 C C . ALA A 1 103 ? 7.478 10.155 -6.165 1.00 90.88 103 ALA A C 1
ATOM 793 O O . ALA A 1 103 ? 6.853 10.675 -5.245 1.00 90.88 103 ALA A O 1
ATOM 794 N N . LEU A 1 104 ? 7.662 10.776 -7.335 1.00 94.00 104 LEU A N 1
ATOM 795 C CA . LEU A 1 104 ? 7.164 12.123 -7.609 1.00 94.00 104 LEU A CA 1
ATOM 796 C C . LEU A 1 104 ? 5.632 12.169 -7.611 1.00 94.00 104 LEU A C 1
ATOM 798 O O . LEU A 1 104 ? 5.047 13.059 -6.999 1.00 94.00 104 LEU A O 1
ATOM 802 N N . ALA A 1 105 ? 4.976 11.207 -8.263 1.00 92.56 105 ALA A N 1
ATOM 803 C CA . ALA A 1 105 ? 3.520 11.117 -8.268 1.00 92.56 105 ALA A CA 1
ATOM 804 C C . ALA A 1 105 ? 2.965 10.910 -6.850 1.00 92.56 105 ALA A C 1
ATOM 806 O O . ALA A 1 105 ? 2.035 11.610 -6.451 1.00 92.56 105 ALA A O 1
ATOM 807 N N . GLY A 1 106 ? 3.572 10.005 -6.074 1.00 90.69 106 GLY A N 1
ATOM 808 C CA . GLY A 1 106 ? 3.221 9.779 -4.672 1.00 90.69 106 GLY A CA 1
ATOM 809 C C . GLY A 1 106 ? 3.389 11.041 -3.827 1.00 90.69 106 GLY A C 1
ATOM 810 O O . GLY A 1 106 ? 2.460 11.432 -3.125 1.00 90.69 106 GLY A O 1
ATOM 811 N N . ALA A 1 107 ? 4.522 11.732 -3.966 1.00 89.25 107 ALA A N 1
ATOM 812 C CA . ALA A 1 107 ? 4.782 12.992 -3.278 1.00 89.25 107 ALA A CA 1
ATOM 813 C C . ALA A 1 107 ? 3.723 14.053 -3.615 1.00 89.25 107 ALA A C 1
ATOM 815 O O . ALA A 1 107 ? 3.156 14.659 -2.711 1.00 89.25 107 ALA A O 1
ATOM 816 N N . ILE A 1 108 ? 3.395 14.246 -4.897 1.00 93.44 108 ILE A N 1
ATOM 817 C CA . ILE A 1 108 ? 2.372 15.217 -5.316 1.00 93.44 108 ILE A CA 1
ATOM 818 C C . ILE A 1 108 ? 1.012 14.894 -4.686 1.00 93.44 108 ILE A C 1
ATOM 820 O O . ILE A 1 108 ? 0.315 15.812 -4.256 1.00 93.44 108 ILE A O 1
ATOM 824 N N . ILE A 1 109 ? 0.633 13.615 -4.622 1.00 91.81 109 ILE A N 1
ATOM 825 C CA . ILE A 1 109 ? -0.632 13.190 -4.012 1.00 91.81 109 ILE A CA 1
ATOM 826 C C . ILE A 1 109 ? -0.639 13.511 -2.511 1.00 91.81 109 ILE A C 1
ATOM 828 O O . ILE A 1 109 ? -1.584 14.141 -2.036 1.00 91.81 109 ILE A O 1
ATOM 832 N N . VAL A 1 110 ? 0.411 13.135 -1.780 1.00 91.12 110 VAL A N 1
ATOM 833 C CA . VAL A 1 110 ? 0.496 13.346 -0.324 1.00 91.12 110 VAL A CA 1
ATOM 834 C C . VAL A 1 110 ? 0.512 14.838 0.006 1.00 91.12 110 VAL A C 1
ATOM 836 O O . VAL A 1 110 ? -0.389 15.321 0.690 1.00 91.12 110 VAL A O 1
ATOM 839 N N . PHE A 1 111 ? 1.445 15.597 -0.575 1.00 89.00 111 PHE A N 1
ATOM 840 C CA . PHE A 1 111 ? 1.600 17.025 -0.282 1.00 89.00 111 PHE A CA 1
ATOM 841 C C . PHE A 1 111 ? 0.378 17.864 -0.675 1.00 89.00 111 PHE A C 1
ATOM 843 O O . PHE A 1 111 ? 0.168 18.942 -0.119 1.00 89.00 111 PHE A O 1
ATOM 850 N N . ARG A 1 112 ? -0.424 17.418 -1.653 1.00 90.69 112 ARG A N 1
ATOM 851 C CA . ARG A 1 112 ? -1.608 18.166 -2.094 1.00 90.69 112 ARG A CA 1
ATOM 852 C C . ARG A 1 112 ? -2.870 17.822 -1.310 1.00 90.69 112 ARG A C 1
ATOM 854 O O . ARG A 1 112 ? -3.685 18.722 -1.111 1.00 90.69 112 ARG A O 1
ATOM 861 N N . PHE A 1 113 ? -3.075 16.555 -0.955 1.00 91.19 113 PHE A N 1
ATOM 862 C CA . PHE A 1 113 ? -4.369 16.086 -0.449 1.00 91.19 113 PHE A CA 1
ATOM 863 C C . PHE A 1 113 ? -4.376 15.732 1.036 1.00 91.19 113 PHE A C 1
ATOM 865 O O . PHE A 1 113 ? -5.417 15.911 1.662 1.00 91.19 113 PHE A O 1
ATOM 872 N N . ALA A 1 114 ? -3.268 15.231 1.581 1.00 87.06 114 ALA A N 1
ATOM 873 C CA . ALA A 1 114 ? -3.195 14.745 2.956 1.00 87.06 114 ALA A CA 1
ATOM 874 C C . ALA A 1 114 ? -1.747 14.853 3.474 1.00 87.06 114 ALA A C 1
ATOM 876 O O . ALA A 1 114 ? -1.048 13.838 3.539 1.00 87.06 114 ALA A O 1
ATOM 877 N N . PRO A 1 115 ? -1.259 16.066 3.801 1.00 83.19 115 PRO A N 1
ATOM 878 C CA . PRO A 1 115 ? 0.091 16.258 4.344 1.00 83.19 115 PRO A CA 1
ATOM 879 C C . PRO A 1 115 ? 0.292 15.538 5.689 1.00 83.19 115 PRO A C 1
ATOM 881 O O . PRO A 1 115 ? 1.405 15.173 6.048 1.00 83.19 115 PRO A O 1
ATOM 884 N N . GLU A 1 116 ? -0.785 15.255 6.421 1.00 81.56 116 GLU A N 1
ATOM 885 C CA . GLU A 1 116 ? -0.765 14.430 7.632 1.00 81.56 116 GLU A CA 1
ATOM 886 C C . GLU A 1 116 ? -0.421 12.953 7.376 1.00 81.56 116 GLU A C 1
ATOM 888 O O . GLU A 1 116 ? -0.089 12.232 8.314 1.00 81.56 116 GLU A O 1
ATOM 893 N N . ALA A 1 117 ? -0.486 12.498 6.120 1.00 82.62 117 ALA A N 1
ATOM 894 C CA . ALA A 1 117 ? -0.079 11.155 5.715 1.00 82.62 117 ALA A CA 1
ATOM 895 C C . ALA A 1 117 ? 1.425 11.057 5.393 1.00 82.62 117 ALA A C 1
ATOM 897 O O . ALA A 1 117 ? 1.881 10.034 4.879 1.00 82.62 117 ALA A O 1
ATOM 898 N N . GLU A 1 118 ? 2.203 12.107 5.665 1.00 81.25 118 GLU A N 1
ATOM 899 C CA . GLU A 1 118 ? 3.656 12.053 5.565 1.00 81.25 118 GLU A CA 1
ATOM 900 C C . GLU A 1 118 ? 4.257 11.068 6.585 1.00 81.25 118 GLU A C 1
ATOM 902 O O . GLU A 1 118 ? 3.877 11.006 7.755 1.00 81.25 118 GLU A O 1
ATOM 907 N N . GLY A 1 119 ? 5.243 10.288 6.137 1.00 81.12 119 GLY A N 1
ATOM 908 C CA . GLY A 1 119 ? 5.954 9.333 6.983 1.00 81.12 119 GLY A CA 1
ATOM 909 C C . GLY A 1 119 ? 5.248 7.983 7.134 1.00 81.12 119 GLY A C 1
ATOM 910 O O . GLY A 1 119 ? 4.597 7.488 6.220 1.00 81.12 119 GLY A O 1
ATOM 911 N N . HIS A 1 120 ? 5.453 7.333 8.281 1.00 75.94 120 HIS A N 1
ATOM 912 C CA . HIS A 1 120 ? 5.052 5.937 8.504 1.00 75.94 120 HIS A CA 1
ATOM 913 C C . HIS A 1 120 ? 3.573 5.796 8.898 1.00 75.94 120 HIS A C 1
ATOM 915 O O . HIS A 1 120 ? 3.043 4.687 8.922 1.00 75.94 120 HIS A O 1
ATOM 921 N N . GLY A 1 121 ? 2.919 6.904 9.270 1.00 78.38 121 GLY A N 1
ATOM 922 C CA . GLY A 1 121 ? 1.552 6.938 9.803 1.00 78.38 121 GLY A CA 1
ATOM 923 C C . GLY A 1 121 ? 1.404 6.402 11.236 1.00 78.38 121 GLY A C 1
ATOM 924 O O . GLY A 1 121 ? 0.440 6.742 11.917 1.00 78.38 121 GLY A O 1
ATOM 925 N N . THR A 1 122 ? 2.362 5.618 11.739 1.00 8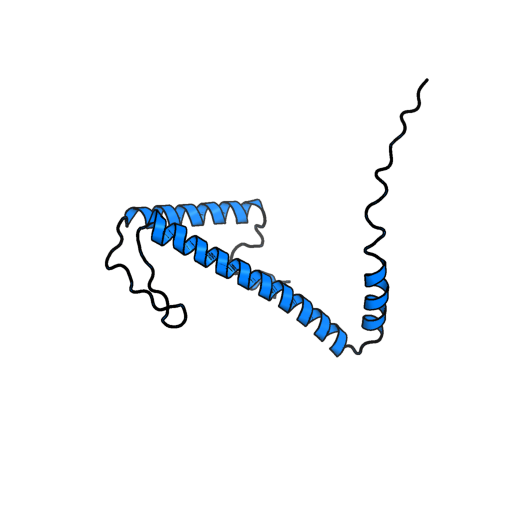3.12 122 THR A N 1
ATOM 926 C CA . THR A 1 122 ? 2.346 5.071 13.108 1.00 83.12 122 THR A CA 1
ATOM 927 C C . THR A 1 122 ? 2.454 6.152 14.176 1.00 83.12 122 THR A C 1
ATOM 929 O O . THR A 1 122 ? 1.756 6.078 15.181 1.00 83.12 122 THR A O 1
ATOM 932 N N . ASP A 1 123 ? 3.267 7.183 13.946 1.00 80.62 123 ASP A N 1
ATOM 933 C CA . ASP A 1 123 ? 3.435 8.284 14.902 1.00 80.62 123 ASP A CA 1
ATOM 934 C C . ASP A 1 123 ? 2.146 9.105 15.027 1.00 80.62 123 ASP A C 1
ATOM 936 O O . ASP A 1 123 ? 1.734 9.454 16.131 1.00 80.62 123 ASP A O 1
ATOM 940 N N . ALA A 1 124 ? 1.454 9.323 13.904 1.00 79.19 124 ALA A N 1
ATOM 941 C CA . ALA A 1 124 ? 0.143 9.963 13.884 1.00 79.19 124 ALA A CA 1
ATOM 942 C C . ALA A 1 124 ? -0.910 9.128 14.630 1.00 79.19 124 ALA A C 1
ATOM 944 O O . ALA A 1 124 ? -1.751 9.688 15.323 1.00 79.19 124 ALA A O 1
ATOM 945 N N . ALA A 1 125 ? -0.842 7.796 14.541 1.00 79.25 125 ALA A N 1
ATOM 946 C CA . ALA A 1 125 ? -1.745 6.908 15.269 1.00 79.25 125 ALA A CA 1
ATOM 947 C C . ALA A 1 125 ? -1.465 6.856 16.783 1.00 79.25 125 ALA A C 1
ATOM 949 O O . ALA A 1 125 ? -2.396 6.656 17.554 1.00 79.25 125 ALA A O 1
ATOM 950 N N . ILE A 1 126 ? -0.209 7.022 17.213 1.00 81.19 126 ILE A N 1
ATOM 951 C CA . ILE A 1 126 ? 0.157 7.098 18.640 1.00 81.19 126 ILE A CA 1
ATOM 952 C C . ILE A 1 126 ? -0.226 8.462 19.232 1.00 81.19 126 ILE A C 1
ATOM 954 O O . ILE A 1 126 ? -0.559 8.543 20.413 1.00 81.19 126 ILE A O 1
ATOM 958 N N . ALA A 1 127 ? -0.157 9.528 18.430 1.00 80.19 127 ALA A N 1
ATOM 959 C CA . ALA A 1 127 ? -0.468 10.890 18.857 1.00 80.19 127 ALA A CA 1
ATOM 960 C C . ALA A 1 127 ? -1.971 11.243 18.838 1.00 80.19 127 ALA A C 1
ATOM 962 O O . ALA A 1 127 ? -2.339 12.272 19.408 1.00 80.19 127 ALA A O 1
ATOM 963 N N . ALA A 1 128 ? -2.809 10.442 18.171 1.00 70.44 128 ALA A N 1
ATOM 964 C CA . ALA A 1 128 ? -4.261 10.633 18.057 1.00 70.44 128 ALA A CA 1
ATOM 965 C C . ALA A 1 128 ? -5.033 10.125 19.286 1.00 70.44 128 ALA A C 1
ATOM 967 O O . ALA A 1 128 ? -6.044 10.778 19.637 1.00 70.44 128 ALA A O 1
#

Radius of gyration: 25.03 Å; chains: 1; bounding box: 65×59×49 Å

pLDDT: mean 76.47, std 14.74, range [42.97, 97.62]

Secondary structure (DSSP, 8-state):
-----------S-SSTHHHHHHHHHHHHHS-HHHHHHHHHHHHHHHHHHHHHHHHHHHHHHHIIIIIIIS---PPPPGGGT-PPPPSS-S-TTHHHHHHHHHHHHHHHHHHHH-GGG-TTSHHHHHH-

Foldseek 3Di:
DDDDDDPDPDDDPPPPPPVVVVVVVVLVPDDPVVVVVVVVVVVCVVVVVVVVVVVVVVVVLCCCQCCVQFVWDDADPVVRPGDDTDPDTPHPVSVVVSVVVVVVVVCCCCVPPPVVPPDDCVVVVVVD

Sequence (128 aa):
MSRVEFTSVRGWSARTRRIQVRLGRWLTTATYTQKWLVLGSVIGIIAGLGAIVFYETLRIATYVFLQVLGGYQVPLPTAEGGRVASASFARPWAIPLIACGGALAGAIIVFRFAPEAEGHGTDAAIAA